Protein AF-A0A508AHV7-F1 (afdb_monomer_lite)

Secondary structure (DSSP, 8-state):
-----EEE-TTT--EEETT-SB-TTT--B-HHHHHHHHHHHHHHHHHHHHHHHHHHHHHHHHHHHHHHHHHHHHHHHHHHHTTTSPSSHHHHHHHHHHHHHHHHS--HHHHHHHHHHHHHHH--HHHHGGG--

Structure (mmCIF, N/CA/C/O backbone):
data_AF-A0A508AHV7-F1
#
_entry.id   AF-A0A508AHV7-F1
#
loop_
_atom_site.group_PDB
_atom_site.id
_atom_site.type_symbol
_atom_site.label_atom_id
_atom_site.label_alt_id
_atom_site.label_comp_id
_atom_site.label_asym_id
_atom_site.label_entity_id
_atom_site.label_seq_id
_atom_site.pdbx_PDB_ins_code
_atom_site.Cartn_x
_atom_site.Cartn_y
_atom_site.Cartn_z
_atom_site.occupancy
_atom_site.B_iso_or_equiv
_atom_site.auth_seq_id
_atom_site.auth_comp_id
_atom_site.auth_asym_id
_atom_site.auth_atom_id
_atom_site.pdbx_PDB_model_num
ATOM 1 N N . MET A 1 1 ? -25.874 19.054 38.433 1.00 39.66 1 MET A N 1
ATOM 2 C CA . MET A 1 1 ? -26.426 17.718 38.750 1.00 39.66 1 MET A CA 1
ATOM 3 C C . MET A 1 1 ? -25.614 16.665 38.001 1.00 39.66 1 MET A C 1
ATOM 5 O O . MET A 1 1 ? -25.730 16.581 36.784 1.00 39.66 1 MET A O 1
ATOM 9 N N . GLN A 1 2 ? -24.722 15.932 38.679 1.00 50.03 2 GLN A N 1
ATOM 10 C CA . GLN A 1 2 ? -23.992 14.817 38.061 1.00 50.03 2 GLN A CA 1
ATOM 11 C C . GLN A 1 2 ? -24.978 13.669 37.832 1.00 50.03 2 GLN A C 1
ATOM 13 O O . GLN A 1 2 ? -25.438 13.040 38.780 1.00 50.03 2 GLN A O 1
ATOM 18 N N . LYS A 1 3 ? -25.343 13.431 36.571 1.00 53.03 3 LYS A N 1
ATOM 19 C CA . LYS A 1 3 ? -26.126 12.262 36.162 1.00 53.03 3 LYS A CA 1
ATOM 20 C C . LYS A 1 3 ? -25.293 11.034 36.535 1.00 53.03 3 LYS A C 1
ATOM 22 O O . LYS A 1 3 ? -24.198 10.863 36.000 1.00 53.03 3 LYS A O 1
ATOM 27 N N . SER A 1 4 ? -25.757 10.243 37.496 1.00 58.41 4 SER A N 1
ATOM 28 C CA . SER A 1 4 ? -25.090 9.026 37.953 1.00 58.41 4 SER A CA 1
ATOM 29 C C . SER A 1 4 ? -24.804 8.127 36.743 1.00 58.41 4 SER A C 1
ATOM 31 O O . SER A 1 4 ? -25.710 7.548 36.153 1.00 58.41 4 SER A O 1
ATOM 33 N N . MET A 1 5 ? -23.533 8.035 36.331 1.00 71.56 5 MET A N 1
ATOM 34 C CA . MET A 1 5 ? -23.084 7.218 35.188 1.00 71.56 5 MET A CA 1
ATOM 35 C C . MET A 1 5 ? -23.010 5.721 35.534 1.00 71.56 5 MET A C 1
ATOM 37 O O . MET A 1 5 ? -22.149 4.994 35.027 1.00 71.56 5 MET A O 1
ATOM 41 N N . LEU A 1 6 ? -23.886 5.265 36.427 1.00 83.69 6 LEU A N 1
ATOM 42 C CA . LEU A 1 6 ? -23.979 3.867 36.798 1.00 83.69 6 LEU A CA 1
ATOM 43 C C . LEU A 1 6 ? -24.925 3.158 35.832 1.00 83.69 6 LEU A C 1
ATOM 45 O O . LEU A 1 6 ? -25.947 3.697 35.409 1.00 83.69 6 LEU A O 1
ATOM 49 N N . MET A 1 7 ? -24.544 1.951 35.452 1.00 88.31 7 MET A N 1
ATOM 50 C CA . MET A 1 7 ? -25.380 1.007 34.731 1.00 88.31 7 MET A CA 1
ATOM 51 C C . MET A 1 7 ? -25.439 -0.293 35.518 1.00 88.31 7 MET A C 1
ATOM 53 O O . MET A 1 7 ? -24.530 -0.588 36.289 1.00 88.31 7 MET A O 1
ATOM 57 N N . ASN A 1 8 ? -26.482 -1.083 35.312 1.00 91.94 8 ASN A N 1
ATOM 58 C CA . ASN A 1 8 ? -26.607 -2.363 35.994 1.00 91.94 8 ASN A CA 1
ATOM 59 C C . ASN A 1 8 ? -25.814 -3.434 35.243 1.00 91.94 8 ASN A C 1
ATOM 61 O O . ASN A 1 8 ? -25.804 -3.469 34.011 1.00 91.94 8 ASN A O 1
ATOM 65 N N . CYS A 1 9 ? -25.143 -4.313 35.984 1.00 91.50 9 CYS A N 1
ATOM 66 C CA . CYS A 1 9 ? -24.508 -5.487 35.406 1.00 91.50 9 CYS A CA 1
ATOM 67 C C . CYS A 1 9 ? -25.567 -6.401 34.772 1.00 91.50 9 CYS A C 1
ATOM 69 O O . CYS A 1 9 ? -26.551 -6.742 35.422 1.00 91.50 9 CYS A O 1
ATOM 71 N N . ALA A 1 10 ? -25.343 -6.855 33.538 1.00 90.69 10 ALA A N 1
ATOM 72 C CA . ALA A 1 10 ? -26.268 -7.758 32.849 1.00 90.69 10 ALA A CA 1
ATOM 73 C C . ALA A 1 10 ? -26.406 -9.134 33.534 1.00 90.69 10 ALA A C 1
ATOM 75 O O . ALA A 1 10 ? -27.436 -9.779 33.386 1.00 90.69 10 ALA A O 1
ATOM 76 N N . ALA A 1 11 ? -25.389 -9.571 34.287 1.00 93.56 11 ALA A N 1
ATOM 77 C CA . ALA A 1 11 ? -25.381 -10.877 34.946 1.00 93.56 11 ALA A CA 1
ATOM 78 C C . ALA A 1 11 ? -25.985 -10.845 36.359 1.00 93.56 11 ALA A C 1
ATOM 80 O O . ALA A 1 11 ? -26.775 -11.712 36.710 1.00 93.56 11 ALA A O 1
ATOM 81 N N . CYS A 1 12 ? -25.608 -9.860 37.183 1.00 94.56 12 CYS A N 1
ATOM 82 C CA . CYS A 1 12 ? -25.997 -9.817 38.600 1.00 94.56 12 CYS A CA 1
ATOM 83 C C . CYS A 1 12 ? -26.846 -8.599 38.984 1.00 94.56 12 CYS A C 1
ATOM 85 O O . CYS A 1 12 ? -27.163 -8.428 40.156 1.00 94.56 12 CYS A O 1
ATOM 87 N N . THR A 1 13 ? -27.198 -7.729 38.032 1.00 94.25 13 THR A N 1
ATOM 88 C CA . THR A 1 13 ? -28.003 -6.499 38.208 1.00 94.25 13 THR A CA 1
ATOM 89 C C . THR A 1 13 ? -27.433 -5.431 39.147 1.00 94.25 13 THR A C 1
ATOM 91 O O . THR A 1 13 ? -27.976 -4.331 39.205 1.00 94.25 13 THR A O 1
ATOM 94 N N . ASN A 1 14 ? -26.300 -5.690 39.807 1.00 93.50 14 ASN A N 1
ATOM 95 C CA . ASN A 1 14 ? -25.644 -4.712 40.666 1.00 93.50 14 ASN A CA 1
ATOM 96 C C . ASN A 1 14 ? -25.199 -3.468 39.879 1.00 93.50 14 ASN A C 1
ATOM 98 O O . ASN A 1 14 ? -24.720 -3.595 38.742 1.00 93.50 14 ASN A O 1
ATOM 102 N N . PRO A 1 15 ? -25.314 -2.271 40.478 1.00 91.38 15 PRO A N 1
ATOM 103 C CA . PRO A 1 15 ? -24.899 -1.035 39.841 1.00 91.38 15 PRO A CA 1
ATOM 104 C C . PRO A 1 15 ? -23.373 -0.992 39.706 1.00 91.38 15 PRO A C 1
ATOM 106 O O . PRO A 1 15 ? -22.630 -1.291 40.639 1.00 91.38 15 PRO A O 1
ATOM 109 N N . MET A 1 16 ? -22.892 -0.599 38.531 1.00 90.81 16 MET A N 1
ATOM 110 C CA . MET A 1 16 ? -21.472 -0.479 38.220 1.00 90.81 16 MET A CA 1
ATOM 111 C C . MET A 1 16 ? -21.194 0.710 37.297 1.00 90.81 16 MET A C 1
ATOM 113 O O . MET A 1 16 ? -22.068 1.190 36.578 1.00 90.81 16 MET A O 1
ATOM 117 N N . SER A 1 17 ? -19.954 1.198 37.302 1.00 89.06 17 SER A N 1
ATOM 118 C CA . SER A 1 17 ? -19.525 2.268 36.395 1.00 89.06 17 SER A CA 1
ATOM 119 C C . SER A 1 17 ? -19.543 1.797 34.939 1.00 89.06 17 SER A C 1
ATOM 121 O O . SER A 1 17 ? -19.033 0.720 34.632 1.00 89.06 17 SER A O 1
ATOM 123 N N . ARG A 1 18 ? -20.023 2.640 34.011 1.00 85.75 18 ARG A N 1
ATOM 124 C CA . ARG A 1 18 ? -19.932 2.379 32.557 1.00 85.75 18 ARG A CA 1
ATOM 125 C C . ARG A 1 18 ? -18.502 2.141 32.060 1.00 85.75 18 ARG A C 1
ATOM 127 O O . ARG A 1 18 ? -18.329 1.495 31.032 1.00 85.75 18 ARG A O 1
ATOM 134 N N . ARG A 1 19 ? -17.499 2.666 32.773 1.00 85.38 19 ARG A N 1
ATOM 135 C CA . ARG A 1 19 ? -16.072 2.548 32.428 1.00 85.38 19 ARG A CA 1
ATOM 136 C C . ARG A 1 19 ? -15.388 1.324 33.040 1.00 85.38 19 ARG A C 1
ATOM 138 O O . ARG A 1 19 ? -14.229 1.080 32.728 1.00 85.38 19 ARG A O 1
ATOM 145 N N . ALA A 1 20 ? -16.059 0.580 33.920 1.00 87.50 20 ALA A N 1
ATOM 146 C CA . ALA A 1 20 ? -15.470 -0.616 34.511 1.00 87.50 20 ALA A CA 1
ATOM 147 C C . ALA A 1 20 ? -15.325 -1.708 33.440 1.00 87.50 20 ALA A C 1
ATOM 149 O O . ALA A 1 20 ? -16.270 -1.965 32.696 1.00 87.50 20 ALA A O 1
ATOM 150 N N . THR A 1 21 ? -14.158 -2.345 33.355 1.00 88.69 21 THR A N 1
ATOM 151 C CA . THR A 1 21 ? -13.887 -3.459 32.426 1.00 88.69 21 THR A CA 1
ATOM 152 C C . THR A 1 21 ? -14.646 -4.730 32.807 1.00 88.69 21 THR A C 1
ATOM 154 O O . THR A 1 21 ? -15.041 -5.499 31.932 1.00 88.69 21 THR A O 1
ATOM 157 N N . SER A 1 22 ? -14.925 -4.919 34.096 1.00 92.69 22 SER A N 1
ATOM 158 C CA . SER A 1 22 ? -15.745 -6.004 34.632 1.00 92.69 22 SER A CA 1
ATOM 159 C C . SER A 1 22 ? -16.616 -5.519 35.793 1.00 92.69 22 SER A C 1
ATOM 161 O O . SER A 1 22 ? -16.363 -4.475 36.400 1.00 92.69 22 SER A O 1
ATOM 163 N N . CYS A 1 23 ? -17.679 -6.265 36.094 1.00 92.88 23 CYS A N 1
ATOM 164 C CA . CYS A 1 23 ? -18.500 -6.006 37.267 1.00 92.88 23 CYS A CA 1
ATOM 165 C C . CYS A 1 23 ? -17.702 -6.312 38.546 1.00 92.88 23 CYS A C 1
ATOM 167 O O . CYS A 1 23 ? -17.239 -7.442 38.694 1.00 92.88 23 CYS A O 1
ATOM 169 N N . PRO A 1 24 ? -17.591 -5.379 39.508 1.00 91.50 24 PRO A N 1
ATOM 170 C CA . PRO A 1 24 ? -16.834 -5.616 40.739 1.00 91.50 24 PRO A CA 1
ATOM 171 C C . PRO A 1 24 ? -17.485 -6.658 41.659 1.00 91.50 24 PRO A C 1
ATOM 173 O O . PRO A 1 24 ? -16.805 -7.235 42.498 1.00 91.50 24 PRO A O 1
ATOM 176 N N . ALA A 1 25 ? -18.791 -6.907 41.508 1.00 93.19 25 ALA A N 1
ATOM 177 C CA . ALA A 1 25 ? -19.525 -7.845 42.353 1.00 93.19 25 ALA A CA 1
ATOM 178 C C . ALA A 1 25 ? -19.419 -9.302 41.873 1.00 93.19 25 ALA A C 1
ATOM 180 O O . ALA A 1 25 ? -19.322 -10.207 42.692 1.00 93.19 25 ALA A O 1
ATOM 181 N N . CYS A 1 26 ? -19.465 -9.542 40.557 1.00 93.94 26 CYS A N 1
ATOM 182 C CA . CYS A 1 26 ? -19.495 -10.902 39.998 1.00 93.94 26 CYS A CA 1
ATOM 183 C C . CYS A 1 26 ? -18.372 -11.209 38.997 1.00 93.94 26 CYS A C 1
ATOM 185 O O . CYS A 1 26 ? -18.313 -12.318 38.480 1.00 93.94 26 CYS A O 1
ATOM 187 N N . GLY A 1 27 ? -17.514 -10.241 38.665 1.00 93.06 27 GLY A N 1
ATOM 188 C CA . GLY A 1 27 ? -16.411 -10.410 37.714 1.00 93.06 27 GLY A CA 1
ATOM 189 C C . GLY A 1 27 ? -16.818 -10.475 36.238 1.00 93.06 27 GLY A C 1
ATOM 190 O O . GLY A 1 27 ? -15.943 -10.515 35.376 1.00 93.06 27 GLY A O 1
ATOM 191 N N . HIS A 1 28 ? -18.116 -10.446 35.912 1.00 93.12 28 HIS A N 1
ATOM 192 C CA . HIS A 1 28 ? -18.572 -10.561 34.525 1.00 93.12 28 HIS A CA 1
ATOM 193 C C . HIS A 1 28 ? -18.066 -9.380 33.672 1.00 93.12 28 HIS A C 1
ATOM 195 O O . HIS A 1 28 ? -18.199 -8.227 34.101 1.00 93.12 28 HIS A O 1
ATOM 201 N N . PRO A 1 29 ? -17.509 -9.622 32.470 1.00 90.38 29 PRO A N 1
ATOM 202 C CA . PRO A 1 29 ? -16.969 -8.565 31.622 1.00 90.38 29 PRO A CA 1
ATOM 203 C C . PRO A 1 29 ? -18.049 -7.590 31.147 1.00 90.38 29 PRO A C 1
ATOM 205 O O . PRO A 1 29 ? -19.211 -7.958 30.942 1.00 90.38 29 PRO A O 1
ATOM 208 N N . ASN A 1 30 ? -17.642 -6.336 30.948 1.00 89.50 30 ASN A N 1
ATOM 209 C CA . ASN A 1 30 ? 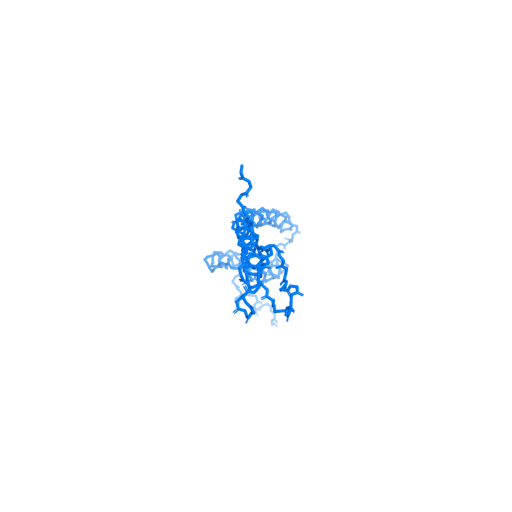-18.471 -5.274 30.395 1.00 89.50 30 ASN A CA 1
ATOM 210 C C . ASN A 1 30 ? -18.294 -5.195 28.871 1.00 89.50 30 ASN A C 1
ATOM 212 O O . ASN A 1 30 ? -17.310 -4.648 28.368 1.00 89.50 30 ASN A O 1
ATOM 216 N N . SER A 1 31 ? -19.285 -5.695 28.132 1.00 84.69 31 SER A N 1
ATOM 217 C CA . SER A 1 31 ? -19.284 -5.692 26.665 1.00 84.69 31 SER A CA 1
ATOM 218 C C . SER A 1 31 ? -19.183 -4.287 26.064 1.00 84.69 31 SER A C 1
ATOM 220 O O . SER A 1 31 ? -18.575 -4.117 25.013 1.00 84.69 31 SER A O 1
ATOM 222 N N . THR A 1 32 ? -19.708 -3.259 26.735 1.00 83.44 32 THR A N 1
ATOM 223 C CA . THR A 1 32 ? -19.712 -1.872 26.237 1.00 83.44 32 THR A CA 1
ATOM 224 C C . THR A 1 32 ? -18.300 -1.330 26.022 1.00 83.44 32 THR A C 1
ATOM 226 O O . THR A 1 32 ? -18.024 -0.705 25.001 1.00 83.44 32 THR A O 1
ATOM 229 N N . VAL A 1 33 ? -17.394 -1.592 26.969 1.00 83.31 33 VAL A N 1
ATOM 230 C CA . VAL A 1 33 ? -15.995 -1.138 26.892 1.00 83.31 33 VAL A CA 1
ATOM 231 C C . VAL A 1 33 ? -15.257 -1.891 25.788 1.00 83.31 33 VAL A C 1
ATOM 233 O O . VAL A 1 33 ? -14.497 -1.294 25.029 1.00 83.31 33 VAL A O 1
ATOM 236 N N . MET A 1 34 ? -15.539 -3.186 25.645 1.00 83.31 34 MET A N 1
ATOM 237 C CA . MET A 1 34 ? -14.975 -4.014 24.581 1.00 83.31 34 MET A CA 1
ATOM 238 C C . MET A 1 34 ? -15.395 -3.519 23.187 1.00 83.31 34 MET A C 1
ATOM 240 O O . MET A 1 34 ? -14.548 -3.362 22.311 1.00 83.31 34 MET A O 1
ATOM 244 N N . TRP A 1 35 ? -16.678 -3.196 22.989 1.00 84.50 35 TRP A N 1
ATOM 245 C CA . TRP A 1 35 ? -17.182 -2.644 21.726 1.00 84.50 35 TRP A CA 1
ATOM 246 C C . TRP A 1 35 ? -16.589 -1.272 21.398 1.00 84.50 35 TRP A C 1
ATOM 248 O O . TRP A 1 35 ? -16.266 -1.007 20.242 1.00 84.50 35 TRP A O 1
ATOM 258 N N . GLN A 1 36 ? -16.395 -0.413 22.402 1.00 84.75 36 GLN A N 1
ATOM 259 C CA . GLN A 1 36 ? -15.726 0.875 22.208 1.00 84.75 36 GLN A CA 1
ATOM 260 C C . GLN A 1 36 ? -14.268 0.700 21.767 1.00 84.75 36 GLN A C 1
ATOM 262 O O . GLN A 1 36 ? -13.835 1.371 20.833 1.00 84.75 36 GLN A O 1
ATOM 267 N N . ALA A 1 37 ? -13.531 -0.225 22.389 1.00 83.94 37 ALA A N 1
ATOM 268 C CA . ALA A 1 37 ? -12.152 -0.521 22.004 1.00 83.94 37 ALA A CA 1
ATOM 269 C C . ALA A 1 37 ? -12.061 -1.048 20.561 1.00 83.94 37 ALA A C 1
ATOM 271 O O . ALA A 1 37 ? -11.242 -0.568 19.777 1.00 83.94 37 ALA A O 1
ATOM 272 N N . LEU A 1 38 ? -12.947 -1.975 20.182 1.00 88.12 38 LEU A N 1
ATOM 273 C CA . LEU A 1 38 ? -13.021 -2.498 18.814 1.00 88.12 38 LEU A CA 1
ATOM 274 C C . LEU A 1 38 ? -13.376 -1.410 17.793 1.00 88.12 38 LEU A C 1
ATOM 276 O O . LEU A 1 38 ? -12.770 -1.356 16.726 1.00 88.12 38 LEU A O 1
ATOM 280 N N . GLY A 1 39 ? -14.310 -0.515 18.126 1.00 90.69 39 GLY A N 1
ATOM 281 C CA . GLY A 1 39 ? -14.692 0.595 17.251 1.00 90.69 39 GLY A CA 1
ATOM 282 C C . GLY A 1 39 ? -13.532 1.550 16.956 1.00 90.69 39 GLY A C 1
ATOM 283 O O . GLY A 1 39 ? -13.338 1.946 15.808 1.00 90.69 39 GLY A O 1
ATOM 284 N N . VAL A 1 40 ? -12.719 1.876 17.967 1.00 92.25 40 VAL A N 1
ATOM 285 C CA . VAL A 1 40 ? -11.527 2.724 17.791 1.00 92.25 40 VAL A CA 1
ATOM 286 C C . VAL A 1 40 ? -10.480 2.036 16.914 1.00 92.25 40 VAL A C 1
ATOM 288 O O . VAL A 1 40 ? -9.925 2.673 16.020 1.00 92.25 40 VAL A O 1
ATOM 291 N N . LEU A 1 41 ? -10.242 0.736 17.117 1.00 93.81 41 LEU A N 1
ATOM 292 C CA . LEU A 1 41 ? -9.310 -0.032 16.286 1.00 93.81 41 LEU A CA 1
ATOM 293 C C . LEU A 1 41 ? -9.769 -0.106 14.825 1.00 93.81 41 LEU A C 1
ATOM 295 O O . LEU A 1 41 ? -8.957 0.094 13.924 1.00 93.81 41 LEU A O 1
ATOM 299 N N . ALA A 1 42 ? -11.062 -0.332 14.581 1.00 94.62 42 ALA A N 1
ATOM 300 C CA . ALA A 1 42 ? -11.620 -0.385 13.231 1.00 94.62 42 ALA A CA 1
ATOM 301 C C . ALA A 1 42 ? -11.497 0.962 12.498 1.00 94.62 42 ALA A C 1
ATOM 303 O O . ALA A 1 42 ? -11.076 1.001 11.342 1.00 94.6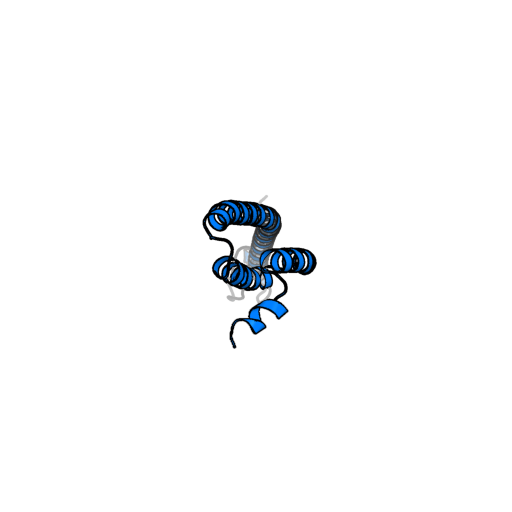2 42 ALA A O 1
ATOM 304 N N . LEU A 1 43 ? -11.804 2.072 13.180 1.00 94.81 43 LEU A N 1
ATOM 305 C CA . LEU A 1 43 ? -11.622 3.419 12.628 1.00 94.81 43 LEU A CA 1
ATOM 306 C C . LEU A 1 43 ? -10.150 3.717 12.324 1.00 94.81 43 LEU A C 1
ATOM 308 O O . LEU A 1 43 ? -9.838 4.225 11.249 1.00 94.81 43 LEU A O 1
ATOM 312 N N . GLY A 1 44 ? -9.243 3.364 13.238 1.00 95.06 44 GLY A N 1
ATOM 313 C CA . GLY A 1 44 ? -7.804 3.518 13.024 1.00 95.06 44 GLY A CA 1
ATOM 314 C C . GLY A 1 44 ? -7.306 2.722 11.815 1.00 95.06 44 GLY A C 1
ATOM 315 O O . GLY A 1 44 ? -6.588 3.262 10.975 1.00 95.06 44 GLY A O 1
ATOM 316 N N . ALA A 1 45 ? -7.739 1.466 11.679 1.00 95.81 45 ALA A N 1
ATOM 317 C CA . ALA A 1 45 ? -7.381 0.612 10.549 1.00 95.81 45 ALA A CA 1
ATOM 318 C C . ALA A 1 45 ? -7.894 1.166 9.211 1.00 95.81 45 ALA A C 1
ATOM 320 O O . ALA A 1 45 ? -7.149 1.175 8.234 1.00 95.81 45 ALA A O 1
ATOM 321 N N . LEU A 1 46 ? -9.127 1.684 9.166 1.00 96.25 46 LEU A N 1
ATOM 322 C CA . LEU A 1 46 ? -9.692 2.309 7.965 1.00 96.25 46 LEU A CA 1
ATOM 323 C C . LEU A 1 46 ? -8.911 3.551 7.529 1.00 96.25 46 LEU A C 1
ATOM 325 O O . LEU A 1 46 ? -8.647 3.719 6.339 1.00 96.25 46 LEU A O 1
ATOM 329 N N . LEU A 1 47 ? -8.507 4.402 8.475 1.00 95.88 47 LEU A N 1
ATOM 330 C CA . LEU A 1 47 ? -7.704 5.589 8.171 1.00 95.88 47 LEU A CA 1
ATOM 331 C C . LEU A 1 47 ? -6.329 5.212 7.615 1.00 95.88 47 LEU A C 1
ATOM 333 O O . LEU A 1 47 ? -5.900 5.775 6.609 1.00 95.88 47 LEU A O 1
ATOM 337 N N . LEU A 1 48 ? -5.660 4.232 8.229 1.00 95.50 48 LEU A N 1
ATOM 338 C CA . LEU A 1 48 ? -4.375 3.734 7.737 1.00 95.50 48 LEU A CA 1
ATOM 339 C C . LEU A 1 48 ? -4.513 3.105 6.352 1.00 95.50 48 LEU A C 1
ATOM 341 O O . LEU A 1 48 ? -3.725 3.418 5.463 1.00 95.50 48 LEU A O 1
ATOM 345 N N . PHE A 1 49 ? -5.535 2.276 6.143 1.00 95.56 49 PHE A N 1
ATOM 346 C CA . PHE A 1 49 ? -5.804 1.667 4.846 1.00 95.56 49 PHE A CA 1
ATOM 347 C C . PHE A 1 49 ? -6.057 2.728 3.770 1.00 95.56 49 PHE A C 1
ATOM 349 O O . PHE A 1 49 ? -5.456 2.668 2.701 1.00 95.56 49 PHE A O 1
ATOM 356 N N . SER A 1 50 ? -6.866 3.750 4.068 1.00 93.56 50 SER A N 1
ATOM 357 C CA . SER A 1 50 ? -7.113 4.865 3.149 1.00 93.56 50 SER A CA 1
ATOM 358 C C . SER A 1 50 ? -5.834 5.633 2.810 1.00 93.56 50 SER A C 1
ATOM 360 O O . SER A 1 50 ? -5.652 6.039 1.664 1.00 93.56 50 SER A O 1
ATOM 362 N N . LEU A 1 51 ? -4.946 5.835 3.787 1.00 94.81 51 LEU A N 1
ATOM 363 C CA . LEU A 1 51 ? -3.689 6.556 3.593 1.00 94.81 51 LEU A CA 1
ATOM 364 C C . LEU A 1 51 ? -2.693 5.747 2.753 1.00 94.81 51 LEU A C 1
ATOM 366 O O . LEU A 1 51 ? -2.051 6.299 1.859 1.00 94.81 51 LEU A O 1
ATOM 370 N N . VAL A 1 52 ? -2.607 4.436 2.992 1.00 94.25 52 VAL A N 1
ATOM 371 C CA . VAL A 1 52 ? -1.822 3.509 2.163 1.00 94.25 52 VAL A CA 1
ATOM 372 C C . VAL A 1 52 ? -2.371 3.474 0.739 1.00 94.25 52 VAL A C 1
ATOM 374 O O . VAL A 1 52 ? -1.595 3.580 -0.206 1.00 94.25 52 VAL A O 1
ATOM 377 N N . TRP A 1 53 ? -3.693 3.404 0.575 1.00 92.62 53 TRP A N 1
ATOM 378 C CA . TRP A 1 53 ? -4.336 3.383 -0.739 1.00 92.62 53 TRP A CA 1
ATOM 379 C C . TRP A 1 53 ? -4.068 4.663 -1.537 1.00 92.62 53 TRP A C 1
ATOM 381 O O . TRP A 1 53 ? -3.689 4.601 -2.704 1.00 92.62 53 TRP A O 1
ATOM 391 N N . TRP A 1 54 ? -4.188 5.831 -0.899 1.00 86.75 54 TRP A N 1
ATOM 392 C CA . TRP A 1 54 ? -3.824 7.112 -1.513 1.00 86.75 54 TRP A CA 1
ATOM 393 C C . TRP A 1 54 ? -2.357 7.157 -1.940 1.00 86.75 54 TRP A C 1
ATOM 395 O O . TRP A 1 54 ? -2.036 7.658 -3.016 1.00 86.75 54 TRP A O 1
ATOM 405 N N . ARG A 1 55 ? -1.455 6.622 -1.111 1.00 92.50 55 ARG A N 1
ATOM 406 C CA . ARG A 1 55 ? -0.022 6.597 -1.415 1.00 92.50 55 ARG A CA 1
ATOM 407 C C . ARG A 1 55 ? 0.308 5.638 -2.557 1.00 92.50 55 ARG A C 1
ATOM 409 O O . ARG A 1 55 ? 1.136 5.988 -3.387 1.00 92.50 55 ARG A O 1
ATOM 416 N N . ALA A 1 56 ? -0.355 4.485 -2.620 1.00 86.00 56 ALA A N 1
ATOM 417 C CA . ALA A 1 56 ? -0.221 3.538 -3.722 1.00 86.00 56 ALA A CA 1
ATOM 418 C C . ALA A 1 56 ? -0.685 4.160 -5.049 1.00 86.00 56 ALA A C 1
ATOM 420 O O . ALA A 1 56 ? 0.064 4.142 -6.017 1.00 86.00 56 ALA A O 1
ATOM 421 N N . ALA A 1 57 ? -1.851 4.817 -5.060 1.00 80.94 57 ALA A N 1
ATOM 422 C CA . ALA A 1 57 ? -2.360 5.504 -6.249 1.00 80.94 57 ALA A CA 1
ATOM 423 C C . ALA A 1 57 ? -1.442 6.647 -6.726 1.00 80.94 57 ALA A C 1
ATOM 425 O O . ALA A 1 57 ? -1.308 6.884 -7.924 1.00 80.94 57 ALA A O 1
ATOM 426 N N . ALA A 1 58 ? -0.785 7.355 -5.802 1.00 80.94 58 ALA A N 1
ATOM 427 C CA . ALA A 1 58 ? 0.211 8.364 -6.156 1.00 80.94 58 ALA A CA 1
ATOM 428 C C . ALA A 1 58 ? 1.496 7.746 -6.738 1.00 80.94 58 ALA A C 1
ATOM 430 O O . ALA A 1 58 ? 2.147 8.363 -7.580 1.00 80.94 58 ALA A O 1
ATOM 431 N N . TRP A 1 59 ? 1.858 6.534 -6.306 1.00 75.56 59 TRP A N 1
ATOM 432 C CA . TRP A 1 59 ? 3.099 5.886 -6.718 1.00 75.56 59 TRP A CA 1
ATOM 433 C C . TRP A 1 59 ? 3.082 5.461 -8.186 1.00 75.56 59 TRP A C 1
ATOM 435 O O . TRP A 1 59 ? 4.096 5.628 -8.860 1.00 75.56 59 TRP A O 1
ATOM 445 N N . ASP A 1 60 ? 1.934 5.020 -8.705 1.00 75.75 60 ASP A N 1
ATOM 446 C CA . ASP A 1 60 ? 1.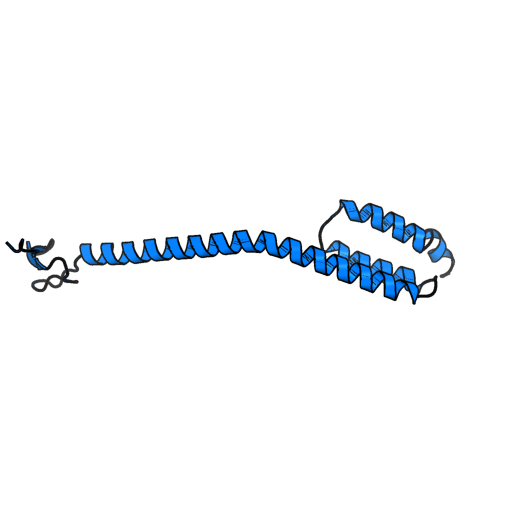779 4.658 -10.122 1.00 75.75 60 ASP A CA 1
ATOM 447 C C . ASP A 1 60 ? 2.113 5.835 -11.058 1.00 75.75 60 ASP A C 1
ATOM 449 O O . ASP A 1 60 ? 2.818 5.677 -12.057 1.00 75.75 60 ASP A O 1
ATOM 453 N N . ALA A 1 61 ? 1.695 7.054 -10.699 1.00 71.00 61 ALA A N 1
ATOM 454 C CA . ALA A 1 61 ? 1.935 8.251 -11.508 1.00 71.00 61 ALA A CA 1
ATOM 455 C C . ALA A 1 61 ? 3.399 8.739 -11.488 1.00 71.00 61 ALA A C 1
ATOM 457 O O . ALA A 1 61 ? 3.838 9.435 -12.413 1.00 71.00 61 ALA A O 1
ATOM 458 N N . ASP A 1 62 ? 4.144 8.434 -10.425 1.00 73.19 62 ASP A N 1
ATOM 459 C CA . ASP A 1 62 ? 5.577 8.732 -10.323 1.00 73.19 62 ASP A CA 1
ATOM 460 C C . ASP A 1 62 ? 6.428 7.617 -10.953 1.00 73.19 62 ASP A C 1
ATOM 462 O O . ASP A 1 62 ? 7.459 7.908 -11.566 1.00 73.19 62 ASP A O 1
ATOM 466 N N . TYR A 1 63 ? 5.974 6.361 -10.881 1.00 74.88 63 TYR A N 1
ATOM 467 C CA . TYR A 1 63 ? 6.647 5.207 -11.477 1.00 74.88 63 TYR A CA 1
ATOM 468 C C . TYR A 1 63 ? 6.741 5.328 -13.002 1.00 74.88 63 TYR A C 1
ATOM 470 O O . TYR A 1 63 ? 7.830 5.193 -13.564 1.00 74.88 63 TYR A O 1
ATOM 478 N N . GLU A 1 64 ? 5.646 5.695 -13.680 1.00 73.50 64 GLU A N 1
ATOM 479 C CA . GLU A 1 64 ? 5.680 5.921 -15.131 1.00 73.50 64 GLU A CA 1
ATOM 480 C C . GLU A 1 64 ? 6.669 7.023 -15.540 1.00 73.50 64 GLU A C 1
ATOM 482 O O . GLU A 1 64 ? 7.375 6.898 -16.544 1.00 73.50 64 GLU A O 1
ATOM 487 N N . ARG A 1 65 ? 6.737 8.118 -14.772 1.00 74.81 65 ARG A N 1
ATOM 488 C CA . ARG A 1 65 ? 7.664 9.225 -15.056 1.00 74.81 65 ARG A CA 1
ATOM 489 C C . ARG A 1 65 ? 9.121 8.810 -14.862 1.00 74.81 65 ARG A C 1
ATOM 491 O O . ARG A 1 65 ? 9.961 9.205 -15.668 1.00 74.81 65 ARG A O 1
ATOM 498 N N . GLY A 1 66 ? 9.411 8.000 -13.845 1.00 74.38 66 GLY A N 1
ATOM 499 C CA . GLY A 1 66 ? 10.746 7.442 -13.620 1.00 74.38 66 GLY A CA 1
ATOM 500 C C . GLY A 1 66 ? 11.182 6.489 -14.733 1.00 74.38 66 GLY A C 1
ATOM 501 O O . GLY A 1 66 ? 12.304 6.580 -15.221 1.00 74.38 66 GLY A O 1
ATOM 502 N N . MET A 1 67 ? 10.284 5.622 -15.202 1.00 75.00 67 MET A N 1
ATOM 503 C CA . MET A 1 67 ? 10.610 4.679 -16.276 1.00 75.00 67 MET A CA 1
ATOM 504 C C . MET A 1 67 ? 10.891 5.382 -17.609 1.00 75.00 67 MET A C 1
ATOM 506 O O . MET A 1 67 ? 11.810 4.982 -18.325 1.00 75.00 67 MET A O 1
ATOM 510 N N . ARG A 1 68 ? 10.177 6.473 -17.927 1.00 75.25 68 ARG A N 1
ATOM 511 C CA . ARG A 1 68 ? 10.462 7.270 -19.136 1.00 75.25 68 ARG A CA 1
ATOM 512 C C . ARG A 1 68 ? 11.850 7.914 -19.101 1.00 75.25 68 ARG A C 1
ATOM 514 O O . ARG A 1 68 ? 12.553 7.866 -20.105 1.00 75.25 68 ARG A O 1
ATOM 521 N N . SER A 1 69 ? 12.275 8.474 -17.967 1.00 80.00 69 SER A N 1
ATOM 522 C CA . SER A 1 69 ? 13.596 9.116 -17.878 1.00 80.00 69 SER A CA 1
ATOM 523 C C . SER A 1 69 ? 14.749 8.110 -17.943 1.00 80.00 69 SER A C 1
ATOM 525 O O . SER A 1 69 ? 15.780 8.395 -18.554 1.00 80.00 69 SER A O 1
ATOM 527 N N . VAL A 1 70 ? 14.569 6.912 -17.375 1.00 81.06 70 VAL A N 1
ATOM 528 C CA . VAL A 1 70 ? 15.536 5.811 -17.498 1.00 81.06 70 VAL A CA 1
ATOM 529 C C . VAL A 1 70 ? 15.618 5.326 -18.945 1.00 81.06 70 VAL A C 1
ATOM 531 O O . VAL A 1 70 ? 16.724 5.182 -19.464 1.00 81.06 70 VAL A O 1
ATOM 534 N N . ALA A 1 71 ? 14.479 5.144 -19.622 1.00 78.31 71 ALA A N 1
ATOM 535 C CA . ALA A 1 71 ? 14.453 4.769 -21.036 1.00 78.31 71 ALA A CA 1
ATOM 536 C C . ALA A 1 71 ? 15.201 5.793 -21.912 1.00 78.31 71 ALA A C 1
ATOM 538 O O . ALA A 1 71 ? 16.056 5.407 -22.707 1.00 78.31 71 ALA A O 1
ATOM 539 N N . GLU A 1 72 ? 14.971 7.094 -21.705 1.00 80.88 72 GLU A N 1
ATOM 540 C CA . GLU A 1 72 ? 15.687 8.160 -22.424 1.00 80.88 72 GLU A CA 1
ATOM 541 C C . GLU A 1 72 ? 17.197 8.187 -22.135 1.00 80.88 72 GLU A C 1
ATOM 543 O O . GLU A 1 72 ? 17.992 8.527 -23.017 1.00 80.88 72 GLU A O 1
ATOM 548 N N . SER A 1 73 ? 17.616 7.863 -20.907 1.00 82.69 73 SER A N 1
ATOM 549 C CA . SER A 1 73 ? 19.041 7.768 -20.565 1.00 82.69 73 SER A CA 1
ATOM 550 C C . SER A 1 73 ? 19.695 6.592 -21.282 1.00 82.69 73 SER A C 1
ATOM 552 O O . SER A 1 73 ? 20.750 6.759 -21.889 1.00 82.69 73 SER A O 1
ATOM 554 N N . ILE A 1 74 ? 19.040 5.427 -21.275 1.00 78.12 74 ILE A N 1
ATOM 555 C CA . ILE A 1 74 ? 19.532 4.221 -21.949 1.00 78.12 74 ILE A CA 1
ATOM 556 C C . ILE A 1 74 ? 19.639 4.462 -23.457 1.00 78.12 74 ILE A C 1
ATOM 558 O O . ILE A 1 74 ? 20.649 4.102 -24.058 1.00 78.12 74 ILE A O 1
ATOM 562 N N . GLU A 1 75 ? 18.647 5.107 -24.078 1.00 78.25 75 GLU A N 1
ATOM 563 C CA . GLU A 1 75 ? 18.701 5.445 -25.505 1.00 78.25 75 GLU A CA 1
ATOM 564 C C . GLU A 1 75 ? 19.864 6.392 -25.834 1.00 78.25 75 GLU A C 1
ATOM 566 O O . GLU A 1 75 ? 20.571 6.177 -26.825 1.00 78.25 75 GLU A O 1
ATOM 571 N N . ARG A 1 76 ? 20.107 7.416 -25.003 1.00 79.56 76 ARG A N 1
ATOM 572 C CA . ARG A 1 76 ? 21.236 8.339 -25.197 1.00 79.56 76 ARG A CA 1
ATOM 573 C C . ARG A 1 76 ? 22.582 7.644 -25.061 1.00 79.56 76 ARG A C 1
ATOM 575 O O . ARG A 1 76 ? 23.429 7.803 -25.942 1.00 79.56 76 ARG A O 1
ATOM 582 N N . ASP A 1 77 ? 22.764 6.864 -24.004 1.00 79.06 77 ASP A N 1
ATOM 583 C CA . ASP A 1 77 ? 24.012 6.142 -23.760 1.00 79.06 77 ASP A CA 1
ATOM 584 C C . ASP A 1 77 ? 24.263 5.114 -24.871 1.00 79.06 77 ASP A C 1
ATOM 586 O O . ASP A 1 77 ? 25.369 5.020 -25.413 1.00 79.06 77 ASP A O 1
ATOM 590 N N . TYR A 1 78 ? 23.209 4.434 -25.324 1.00 70.12 78 TYR A N 1
ATOM 591 C CA . TYR A 1 78 ? 23.284 3.509 -26.446 1.00 70.12 78 TYR A CA 1
ATOM 592 C C . TYR A 1 78 ? 23.638 4.197 -27.773 1.00 70.12 78 TYR A C 1
ATOM 594 O O . TYR A 1 78 ? 24.458 3.691 -28.543 1.00 70.12 78 TYR A O 1
ATOM 602 N N . ALA A 1 79 ? 23.074 5.371 -28.062 1.00 75.12 79 ALA A N 1
ATOM 603 C CA . ALA A 1 79 ? 23.384 6.128 -29.277 1.00 75.12 79 ALA A CA 1
ATOM 604 C C . ALA A 1 79 ? 24.832 6.659 -29.308 1.00 75.12 79 ALA A C 1
ATOM 606 O O . ALA A 1 79 ? 25.371 6.947 -30.383 1.00 75.12 79 ALA A O 1
ATOM 607 N N . ILE A 1 80 ? 25.469 6.813 -28.145 1.00 78.62 80 ILE A N 1
ATOM 608 C CA . ILE A 1 80 ? 26.885 7.181 -28.031 1.00 78.62 8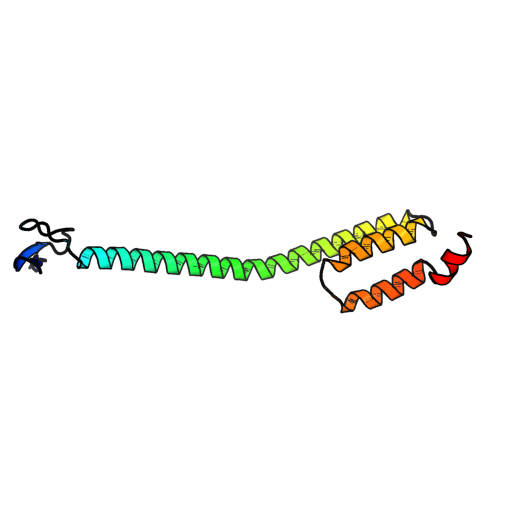0 ILE A CA 1
ATOM 609 C C . ILE A 1 80 ? 27.762 5.943 -28.232 1.00 78.62 80 ILE A C 1
ATOM 611 O O . ILE A 1 80 ? 28.703 5.981 -29.027 1.00 78.62 80 ILE A O 1
ATOM 615 N N . GLU A 1 81 ? 27.439 4.837 -27.563 1.00 75.00 81 GLU A N 1
ATOM 616 C CA . GLU A 1 81 ? 28.262 3.627 -27.608 1.00 75.00 81 GLU A CA 1
ATOM 617 C C . GLU A 1 81 ? 28.175 2.914 -28.962 1.00 75.00 81 GLU A C 1
ATOM 619 O O . GLU A 1 81 ? 29.186 2.483 -29.515 1.00 75.00 81 GLU A O 1
ATOM 624 N N . SER A 1 82 ? 26.995 2.889 -29.583 1.00 67.25 82 SER A N 1
ATOM 625 C CA . SER A 1 82 ? 26.798 2.273 -30.903 1.00 67.25 82 SER A CA 1
ATOM 626 C C . SER A 1 82 ? 27.597 2.952 -32.026 1.00 67.25 82 SER A C 1
ATOM 628 O O . SER A 1 82 ? 27.914 2.298 -33.022 1.00 67.25 82 SER A O 1
ATOM 630 N N . ARG A 1 83 ? 28.006 4.222 -31.863 1.00 69.69 83 ARG A N 1
ATOM 631 C CA . ARG A 1 83 ? 28.928 4.896 -32.800 1.00 69.69 83 ARG A CA 1
ATOM 632 C C . ARG A 1 83 ? 30.360 4.385 -32.711 1.00 69.69 83 ARG A C 1
ATOM 634 O O . ARG A 1 83 ? 31.090 4.505 -33.690 1.00 69.69 83 ARG A O 1
ATOM 641 N N . LYS A 1 84 ? 30.772 3.836 -31.566 1.00 73.69 84 LYS A N 1
ATOM 642 C CA . LYS A 1 84 ? 32.129 3.302 -31.370 1.00 73.69 84 LYS A CA 1
ATOM 643 C C . LYS A 1 84 ? 32.292 1.901 -31.957 1.00 73.69 84 LYS A C 1
ATOM 645 O O . LYS A 1 84 ? 33.417 1.454 -32.156 1.00 73.69 84 LYS A O 1
ATOM 650 N N . ILE A 1 85 ? 31.186 1.215 -32.254 1.00 65.69 85 ILE A N 1
ATOM 651 C CA . ILE A 1 85 ? 31.206 -0.153 -32.770 1.00 65.69 85 ILE A CA 1
ATOM 652 C C . ILE A 1 85 ? 31.348 -0.117 -34.300 1.00 65.69 85 ILE A C 1
ATOM 654 O O . ILE A 1 85 ? 30.442 0.386 -34.988 1.00 65.69 85 ILE A O 1
ATOM 658 N N . PRO A 1 86 ? 32.450 -0.657 -34.860 1.00 63.69 86 PRO A N 1
ATOM 659 C CA . PRO A 1 86 ? 32.633 -0.729 -36.303 1.00 63.69 86 PRO A CA 1
ATOM 660 C C . PRO A 1 86 ? 31.483 -1.519 -36.939 1.00 63.69 86 PRO A C 1
ATOM 662 O O . PRO A 1 86 ? 30.963 -2.473 -36.357 1.00 63.69 86 PRO A O 1
ATOM 665 N N . ALA A 1 87 ? 31.039 -1.090 -38.122 1.00 60.38 87 ALA A N 1
ATOM 666 C CA . ALA A 1 87 ? 29.970 -1.772 -38.845 1.00 60.38 87 ALA A CA 1
ATOM 667 C C . ALA A 1 87 ? 30.389 -3.228 -39.127 1.00 60.38 87 ALA 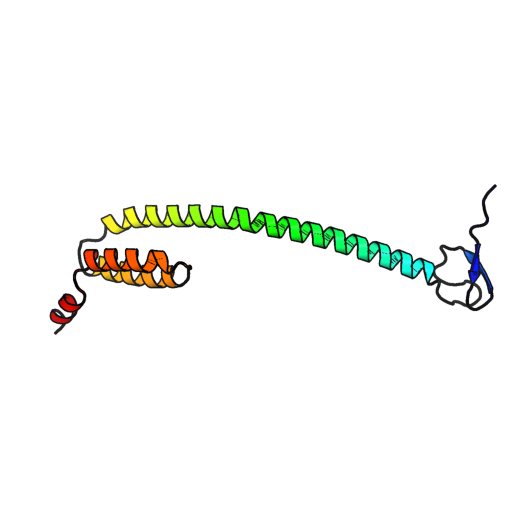A C 1
ATOM 669 O O . ALA A 1 87 ? 31.438 -3.459 -39.722 1.00 60.38 87 ALA A O 1
ATOM 670 N N . GLY A 1 88 ? 29.601 -4.199 -38.655 1.00 66.19 88 GLY A N 1
ATOM 671 C CA . GLY A 1 88 ? 29.926 -5.624 -38.751 1.00 66.19 88 GLY A CA 1
ATOM 672 C C . GLY A 1 88 ? 29.300 -6.458 -37.630 1.00 66.19 88 GLY A C 1
ATOM 673 O O . GLY A 1 88 ? 28.354 -6.021 -36.971 1.00 66.19 88 GLY A O 1
ATOM 674 N N . ALA A 1 89 ? 29.848 -7.654 -37.394 1.00 58.81 89 ALA A N 1
ATOM 675 C CA . ALA A 1 89 ? 29.289 -8.672 -36.494 1.00 58.81 89 ALA A CA 1
ATOM 676 C C . ALA A 1 89 ? 28.982 -8.170 -35.065 1.00 58.81 89 ALA A C 1
ATOM 678 O O . ALA A 1 89 ? 27.961 -8.546 -34.491 1.00 58.81 89 ALA A O 1
ATOM 679 N N . GLY A 1 90 ? 29.794 -7.252 -34.523 1.00 64.38 90 GLY A N 1
ATOM 680 C CA . GLY A 1 90 ? 29.590 -6.690 -33.180 1.00 64.38 90 GLY A CA 1
ATOM 681 C C . GLY A 1 90 ? 28.307 -5.861 -33.026 1.00 64.38 90 GLY A C 1
ATOM 682 O O . GLY A 1 90 ? 27.734 -5.810 -31.942 1.00 64.38 90 GLY A O 1
ATOM 683 N N . ARG A 1 91 ? 27.803 -5.252 -34.109 1.00 65.75 91 ARG A N 1
ATOM 684 C CA . ARG A 1 91 ? 26.556 -4.469 -34.077 1.00 65.75 91 ARG A CA 1
ATOM 685 C C . ARG A 1 91 ? 25.314 -5.373 -34.061 1.00 65.75 91 ARG A C 1
ATOM 687 O O . ARG A 1 91 ? 24.295 -4.998 -33.486 1.00 65.75 91 ARG A O 1
ATOM 694 N N . CYS A 1 92 ? 25.416 -6.574 -34.634 1.00 68.50 92 CYS A N 1
ATOM 695 C CA . CYS A 1 92 ? 24.323 -7.546 -34.666 1.00 68.50 92 CYS A CA 1
ATOM 696 C C . CYS A 1 92 ? 24.164 -8.302 -33.350 1.00 68.50 92 CYS A C 1
ATOM 698 O O . CYS A 1 92 ? 23.031 -8.481 -32.898 1.00 68.50 92 CYS A O 1
ATOM 700 N N . ASP A 1 93 ? 25.268 -8.672 -32.701 1.00 71.38 93 ASP A N 1
ATOM 701 C CA . ASP A 1 93 ? 25.219 -9.370 -31.412 1.00 71.38 93 ASP A CA 1
ATOM 702 C C . ASP A 1 93 ? 24.654 -8.465 -30.305 1.00 71.38 93 ASP A C 1
ATOM 704 O O . ASP A 1 93 ? 23.782 -8.864 -29.531 1.00 71.38 93 ASP A O 1
ATOM 708 N N . LEU A 1 94 ? 25.035 -7.183 -30.329 1.00 70.31 94 LEU A N 1
ATOM 709 C CA . LEU A 1 94 ? 24.466 -6.167 -29.448 1.00 70.31 94 LEU A CA 1
ATOM 710 C C . LEU A 1 94 ? 22.964 -5.960 -29.691 1.00 70.31 94 LEU A C 1
ATOM 712 O O . LEU A 1 94 ? 22.197 -5.855 -28.734 1.00 70.31 94 LEU A O 1
ATOM 716 N N . SER A 1 95 ? 22.523 -5.957 -30.957 1.00 69.06 95 SER A N 1
ATOM 717 C CA . SER A 1 95 ? 21.097 -5.824 -31.279 1.00 69.06 95 SER A CA 1
ATOM 718 C C . SER A 1 95 ? 20.266 -6.988 -30.731 1.00 69.06 95 SER A C 1
ATOM 720 O O . SER A 1 95 ? 19.178 -6.781 -30.198 1.00 69.06 95 SER A O 1
ATOM 722 N N . ARG A 1 96 ? 20.813 -8.209 -30.789 1.00 69.38 96 ARG A N 1
ATOM 723 C CA . ARG A 1 96 ? 20.158 -9.424 -30.298 1.00 69.38 96 ARG A CA 1
ATOM 724 C C . ARG A 1 96 ? 20.103 -9.448 -28.769 1.00 69.38 96 ARG A C 1
ATOM 726 O O . ARG A 1 96 ? 19.097 -9.868 -28.201 1.00 69.38 96 ARG A O 1
ATOM 733 N N . HIS A 1 97 ? 21.147 -8.953 -28.102 1.00 72.00 97 HIS A N 1
ATOM 734 C CA . HIS A 1 97 ? 21.152 -8.805 -26.648 1.00 72.00 97 HIS A CA 1
ATOM 735 C C . HIS A 1 97 ? 20.091 -7.795 -26.178 1.00 72.00 97 HIS A C 1
ATOM 737 O O . HIS A 1 97 ? 19.311 -8.097 -25.275 1.00 72.00 97 HIS A O 1
ATOM 743 N N . LEU A 1 98 ? 19.972 -6.648 -26.852 1.00 68.38 98 LEU A N 1
ATOM 744 C CA . LEU A 1 98 ? 18.927 -5.659 -26.565 1.00 68.38 98 LEU A CA 1
ATOM 745 C C . LEU A 1 98 ? 17.516 -6.178 -26.824 1.00 68.38 98 LEU A C 1
ATOM 747 O O . LEU A 1 98 ? 16.614 -5.861 -26.054 1.00 68.38 98 LEU A O 1
ATOM 751 N N . GLU A 1 99 ? 17.322 -7.012 -27.848 1.00 67.25 99 GLU A N 1
ATOM 752 C CA . GLU A 1 99 ? 16.027 -7.646 -28.096 1.00 67.25 99 GLU A CA 1
ATOM 753 C C . GLU A 1 99 ? 15.580 -8.503 -26.900 1.00 67.25 99 GLU A C 1
ATOM 755 O O . GLU A 1 99 ? 14.402 -8.480 -26.547 1.00 67.25 99 GLU A O 1
ATOM 760 N N . SER A 1 100 ? 16.503 -9.223 -26.242 1.00 69.56 100 SER A N 1
ATOM 761 C CA . SER A 1 100 ? 16.169 -10.014 -25.046 1.00 69.56 100 SER A CA 1
ATOM 762 C C . SER A 1 100 ? 15.713 -9.144 -23.873 1.00 69.56 100 SER A C 1
ATOM 764 O O . SER A 1 100 ? 14.715 -9.477 -23.241 1.00 69.56 100 SER A O 1
ATOM 766 N N . ILE A 1 101 ? 16.360 -7.993 -23.661 1.00 68.06 101 ILE A N 1
ATOM 767 C CA . ILE A 1 101 ? 16.007 -7.036 -22.602 1.00 68.06 101 ILE A CA 1
ATOM 768 C C . ILE A 1 101 ? 14.652 -6.376 -22.901 1.00 68.06 101 ILE A C 1
ATOM 770 O O . ILE A 1 101 ? 13.793 -6.275 -22.029 1.00 68.06 101 ILE A O 1
ATOM 774 N N . TYR A 1 102 ? 14.409 -5.977 -24.152 1.00 62.53 102 TYR A N 1
ATOM 775 C CA . TYR A 1 102 ? 13.143 -5.357 -24.560 1.00 62.53 102 TYR A CA 1
ATOM 776 C C . TYR A 1 102 ? 11.951 -6.318 -24.525 1.00 62.53 102 TYR A C 1
ATOM 778 O O . TYR A 1 102 ? 10.818 -5.886 -24.314 1.00 62.53 102 TYR A O 1
ATOM 786 N N . ARG A 1 103 ? 12.181 -7.622 -24.719 1.00 64.50 103 ARG A N 1
ATOM 787 C CA . ARG A 1 103 ? 11.122 -8.639 -24.665 1.00 64.50 103 ARG A CA 1
ATOM 788 C C . ARG A 1 103 ? 10.496 -8.754 -23.268 1.00 64.50 103 ARG A C 1
ATOM 790 O O . ARG A 1 103 ? 9.356 -9.194 -23.169 1.00 64.50 103 ARG A O 1
ATOM 797 N N . GLU A 1 104 ? 11.205 -8.318 -22.229 1.00 60.66 104 GLU A N 1
ATOM 798 C CA . GLU A 1 104 ? 10.764 -8.359 -20.831 1.00 60.66 104 GLU A CA 1
ATOM 799 C C . GLU A 1 104 ? 9.994 -7.09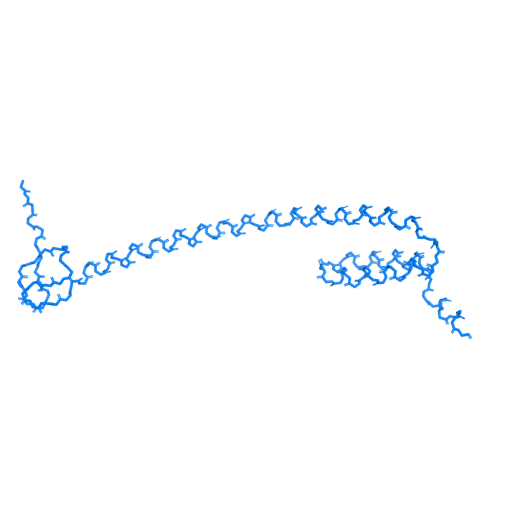3 -20.395 1.00 60.66 104 GLU A C 1
ATOM 801 O O . GLU A 1 104 ? 9.221 -7.146 -19.444 1.00 60.66 104 GLU A O 1
ATOM 806 N N . ILE A 1 105 ? 10.133 -5.967 -21.114 1.00 61.97 105 ILE A N 1
ATOM 807 C CA . ILE A 1 105 ? 9.676 -4.631 -20.660 1.00 61.97 105 ILE A CA 1
ATOM 808 C C . ILE A 1 105 ? 8.341 -4.173 -21.302 1.00 61.97 105 ILE A C 1
ATOM 810 O O . ILE A 1 105 ? 7.878 -3.072 -21.046 1.00 61.97 105 ILE A O 1
ATOM 814 N N . HIS A 1 106 ? 7.634 -5.044 -22.030 1.00 61.19 106 HIS A N 1
ATOM 815 C CA . HIS A 1 106 ? 6.257 -4.803 -22.509 1.00 61.19 106 HIS A CA 1
ATOM 816 C C . HIS A 1 106 ? 6.070 -3.622 -23.490 1.00 61.19 106 HIS A C 1
ATOM 818 O O . HIS A 1 106 ? 5.751 -2.509 -23.094 1.00 61.19 106 HIS A O 1
ATOM 824 N N . ASP A 1 107 ? 6.139 -3.907 -24.798 1.00 63.75 107 ASP A N 1
ATOM 825 C CA . ASP A 1 107 ? 5.227 -3.316 -25.798 1.00 63.75 107 ASP A CA 1
ATOM 826 C C . ASP A 1 107 ? 5.365 -4.055 -27.142 1.00 63.75 107 ASP A C 1
ATOM 828 O O . ASP A 1 107 ? 6.400 -3.981 -27.814 1.00 63.75 107 ASP A O 1
ATOM 832 N N . ASP A 1 108 ? 4.340 -4.807 -27.554 1.00 65.56 108 ASP A N 1
ATOM 833 C CA . ASP A 1 108 ? 4.392 -5.581 -28.805 1.00 65.56 108 ASP A CA 1
ATOM 834 C C . ASP A 1 108 ? 4.415 -4.668 -30.048 1.00 65.56 108 ASP A C 1
ATOM 836 O O . ASP A 1 108 ? 5.010 -5.029 -31.063 1.00 65.56 108 ASP A O 1
ATOM 840 N N . ALA A 1 109 ? 3.867 -3.449 -29.950 1.00 61.16 109 ALA A N 1
ATOM 841 C CA . ALA A 1 109 ? 3.806 -2.484 -31.051 1.00 61.16 109 ALA A CA 1
ATOM 842 C C . ALA A 1 109 ? 5.186 -1.928 -31.453 1.00 61.16 109 ALA A C 1
ATOM 844 O O . ALA A 1 109 ? 5.484 -1.800 -32.640 1.00 61.16 109 ALA A O 1
ATOM 845 N N . LYS A 1 110 ? 6.078 -1.659 -30.488 1.00 66.00 110 LYS A N 1
ATOM 846 C CA . LYS A 1 110 ? 7.451 -1.199 -30.785 1.00 66.00 110 LYS A CA 1
ATOM 847 C C . LYS A 1 110 ? 8.362 -2.318 -31.293 1.00 66.00 110 LYS A C 1
ATOM 849 O O . LYS A 1 110 ? 9.414 -2.046 -31.872 1.00 66.00 110 LYS A O 1
ATOM 854 N N . ARG A 1 111 ? 7.967 -3.581 -31.110 1.00 66.12 111 ARG A N 1
ATOM 855 C CA . ARG A 1 111 ? 8.772 -4.745 -31.495 1.00 66.12 111 ARG A CA 1
ATOM 856 C C . ARG A 1 111 ? 8.948 -4.856 -33.009 1.00 66.12 111 ARG A C 1
ATOM 858 O O . ARG A 1 111 ? 10.029 -5.219 -33.467 1.00 66.12 111 ARG A O 1
ATOM 865 N N . GLU A 1 112 ? 7.912 -4.556 -33.787 1.00 68.88 112 GLU A N 1
ATOM 866 C CA . GLU A 1 112 ? 7.963 -4.667 -35.251 1.00 68.88 112 GLU A CA 1
ATOM 867 C C . GLU A 1 112 ? 8.842 -3.585 -35.882 1.00 68.88 112 GLU A C 1
ATOM 869 O O . GLU A 1 112 ? 9.683 -3.893 -36.730 1.00 68.88 112 GLU A O 1
ATOM 874 N N . GLU A 1 113 ? 8.729 -2.343 -35.406 1.00 68.88 113 GLU A N 1
ATOM 875 C CA . GLU A 1 113 ? 9.582 -1.235 -35.847 1.00 68.88 113 GLU A CA 1
ATOM 876 C C . GLU A 1 113 ? 11.060 -1.517 -35.539 1.00 68.88 113 GLU A C 1
ATOM 878 O O . GLU A 1 113 ? 11.937 -1.329 -36.390 1.00 68.88 113 GLU A O 1
ATOM 883 N N . TRP A 1 114 ? 11.341 -2.055 -34.348 1.00 66.50 114 TRP A N 1
ATOM 884 C CA . TRP A 1 114 ? 12.703 -2.399 -33.955 1.00 66.50 114 TRP A CA 1
ATOM 885 C C . TRP A 1 114 ? 13.275 -3.552 -34.786 1.00 66.50 114 TRP A C 1
ATOM 887 O O . TRP A 1 114 ? 14.404 -3.452 -35.265 1.00 66.50 114 TRP A O 1
ATOM 897 N N . ARG A 1 115 ? 12.489 -4.608 -35.053 1.00 70.69 115 ARG A N 1
ATOM 898 C CA . ARG A 1 115 ? 12.890 -5.699 -35.964 1.00 70.69 115 ARG A CA 1
ATOM 899 C C . ARG A 1 115 ? 13.203 -5.183 -37.367 1.00 70.69 115 ARG A C 1
ATOM 901 O O . ARG A 1 115 ? 14.209 -5.585 -37.949 1.00 70.69 115 ARG A O 1
ATOM 908 N N . ALA A 1 116 ? 12.393 -4.266 -37.894 1.00 73.19 116 ALA A N 1
ATOM 909 C CA . ALA A 1 116 ? 12.614 -3.669 -39.210 1.00 73.19 116 ALA A CA 1
ATOM 910 C C . ALA A 1 116 ? 13.887 -2.802 -39.268 1.00 73.19 116 ALA A C 1
ATOM 912 O O . ALA A 1 116 ? 14.552 -2.740 -40.306 1.00 73.19 116 ALA A O 1
ATOM 913 N N . ASN A 1 117 ? 14.247 -2.127 -38.172 1.00 70.62 117 ASN A N 1
ATOM 914 C CA . ASN A 1 117 ? 15.495 -1.362 -38.061 1.00 70.62 117 ASN A CA 1
ATOM 915 C C . ASN A 1 117 ? 16.721 -2.271 -37.867 1.00 70.62 117 ASN A C 1
ATOM 917 O O . ASN A 1 117 ? 17.746 -2.056 -38.514 1.00 70.62 117 ASN A O 1
ATOM 921 N N . ALA A 1 118 ? 16.612 -3.313 -37.040 1.00 67.06 118 ALA A N 1
ATOM 922 C CA . ALA A 1 118 ? 17.678 -4.289 -36.816 1.00 67.06 118 ALA A CA 1
ATOM 923 C C . ALA A 1 118 ? 18.014 -5.073 -38.097 1.00 67.06 118 ALA A C 1
ATOM 925 O O . ALA A 1 118 ? 19.187 -5.205 -38.446 1.00 67.06 118 ALA A O 1
ATOM 926 N N . ALA A 1 119 ? 17.000 -5.502 -38.857 1.00 69.75 119 ALA A N 1
ATOM 927 C CA . ALA A 1 119 ? 17.189 -6.161 -40.151 1.00 69.75 119 ALA A CA 1
ATOM 928 C C . ALA A 1 119 ? 17.927 -5.260 -41.161 1.00 69.75 119 ALA A C 1
ATOM 930 O O . ALA A 1 119 ? 18.827 -5.717 -41.864 1.00 69.75 119 ALA A O 1
ATOM 931 N N . ARG A 1 120 ? 17.615 -3.955 -41.185 1.00 69.81 120 ARG A N 1
ATOM 932 C CA . ARG A 1 120 ? 18.337 -2.971 -42.012 1.00 69.81 120 ARG A CA 1
ATOM 933 C C . ARG A 1 120 ? 19.785 -2.767 -41.564 1.00 69.81 120 ARG A C 1
ATOM 935 O O . ARG A 1 120 ? 20.655 -2.590 -42.409 1.00 69.81 120 ARG A O 1
ATOM 942 N N . ALA A 1 121 ? 20.048 -2.785 -40.258 1.00 65.38 121 ALA A N 1
ATOM 943 C CA . ALA A 1 121 ? 21.386 -2.576 -39.708 1.00 65.38 121 ALA A CA 1
ATOM 944 C C . ALA A 1 121 ? 22.319 -3.786 -39.897 1.00 65.38 121 ALA A C 1
ATOM 946 O O . ALA A 1 121 ? 23.530 -3.600 -40.022 1.00 65.38 121 ALA A O 1
ATOM 947 N N . CYS A 1 122 ? 21.768 -5.001 -39.915 1.00 64.88 122 CYS A N 1
ATOM 948 C CA . CYS A 1 122 ? 22.531 -6.247 -40.018 1.00 64.88 122 CYS A CA 1
ATOM 949 C C . CYS A 1 122 ? 22.639 -6.821 -41.434 1.00 64.88 122 CYS A C 1
ATOM 951 O O . CYS A 1 122 ? 23.452 -7.722 -41.658 1.00 64.88 122 CYS A O 1
ATOM 953 N N . GLY A 1 123 ? 21.850 -6.306 -42.381 1.00 62.66 123 GLY A N 1
ATOM 954 C CA . GLY A 1 123 ? 21.618 -6.998 -43.643 1.00 62.66 123 GLY A CA 1
ATOM 955 C C . GLY A 1 123 ? 20.795 -8.269 -43.420 1.00 62.66 123 GLY A C 1
ATOM 956 O O . GLY A 1 123 ? 20.681 -8.776 -42.303 1.00 62.66 123 GLY A O 1
ATOM 957 N N . ASP A 1 124 ? 20.176 -8.762 -44.486 1.00 57.34 124 ASP A N 1
ATOM 958 C CA . ASP A 1 124 ? 19.282 -9.918 -44.445 1.00 57.34 124 ASP A CA 1
ATOM 959 C C . ASP A 1 124 ? 19.974 -11.111 -43.738 1.00 57.34 124 ASP A C 1
ATOM 961 O O . ASP A 1 124 ? 21.051 -11.524 -44.183 1.00 57.34 124 ASP A O 1
ATOM 965 N N . PRO A 1 125 ? 19.441 -11.667 -42.628 1.00 53.12 125 PRO A N 1
ATOM 966 C CA . PRO A 1 125 ? 20.106 -12.737 -41.871 1.00 53.12 125 PRO A CA 1
ATOM 967 C C . PRO A 1 125 ? 20.345 -14.007 -42.704 1.00 53.12 125 PRO A C 1
ATOM 969 O O . PRO A 1 125 ? 21.233 -14.798 -42.381 1.00 53.12 125 PRO A O 1
ATOM 972 N N . SER A 1 126 ? 19.609 -14.165 -43.808 1.00 54.91 126 SER A N 1
ATOM 973 C CA . SER A 1 126 ? 19.825 -15.198 -44.826 1.00 54.91 126 SER A CA 1
ATOM 974 C C . SER A 1 126 ? 21.192 -15.094 -45.524 1.00 54.91 126 SER A C 1
ATOM 976 O O . SER A 1 126 ? 21.733 -16.102 -45.970 1.00 54.91 126 SER A O 1
ATOM 978 N N . SER A 1 127 ? 21.796 -13.902 -45.565 1.00 52.31 127 SER A N 1
ATOM 979 C CA . SER A 1 127 ? 23.115 -13.668 -46.167 1.00 52.31 127 SER A CA 1
ATOM 980 C C . SER A 1 127 ? 24.289 -13.991 -45.235 1.00 52.31 127 SER A C 1
ATOM 982 O O . SER A 1 127 ? 25.379 -14.292 -45.713 1.00 52.31 127 SER A O 1
ATOM 984 N N . GLN A 1 128 ? 24.091 -13.983 -43.910 1.00 51.97 128 GLN A N 1
ATOM 985 C CA . GLN A 1 128 ? 25.169 -14.262 -42.949 1.00 51.97 128 GLN A CA 1
ATOM 986 C C . GLN A 1 128 ? 25.382 -15.762 -42.698 1.00 51.97 128 GLN A C 1
ATOM 988 O O . GLN A 1 128 ? 26.504 -16.173 -42.413 1.00 51.97 128 GLN A O 1
ATOM 993 N N . GLN A 1 129 ? 24.349 -16.597 -42.865 1.00 52.09 129 GLN A N 1
ATOM 994 C CA . GLN A 1 129 ? 24.507 -18.060 -42.835 1.00 52.09 129 GLN A CA 1
ATOM 995 C C . GLN A 1 129 ? 25.317 -18.603 -44.023 1.00 52.09 129 GLN A C 1
ATOM 997 O O . GLN A 1 129 ? 25.902 -19.674 -43.907 1.00 52.09 129 GLN A O 1
ATOM 1002 N N . ALA A 1 130 ? 25.406 -17.860 -45.131 1.00 47.72 130 ALA A N 1
ATOM 1003 C CA . ALA A 1 130 ? 26.198 -18.252 -46.296 1.00 47.72 130 ALA A CA 1
ATOM 1004 C C . ALA A 1 130 ? 27.717 -18.054 -46.113 1.00 47.72 130 ALA A C 1
ATOM 1006 O O . ALA A 1 130 ? 28.490 -18.643 -46.858 1.00 47.72 130 ALA A O 1
ATOM 1007 N N . SER A 1 131 ? 28.149 -17.259 -45.127 1.00 50.34 131 SER A N 1
ATOM 1008 C CA . SER A 1 131 ? 29.570 -16.948 -44.880 1.00 50.34 131 SER A CA 1
ATOM 1009 C C . SER A 1 131 ? 30.194 -17.765 -43.740 1.00 50.34 131 SER A C 1
ATOM 1011 O O . SER A 1 131 ? 31.354 -17.545 -43.399 1.00 50.34 131 SER A O 1
ATOM 1013 N N . ALA A 1 132 ? 29.419 -18.653 -43.108 1.00 48.50 132 ALA A N 1
ATOM 1014 C CA . ALA A 1 132 ? 29.852 -19.500 -41.991 1.00 48.50 132 ALA A CA 1
ATOM 1015 C C . ALA A 1 132 ? 30.009 -20.989 -42.375 1.00 48.50 132 ALA A C 1
ATOM 1017 O O . ALA A 1 132 ? 30.195 -21.828 -41.492 1.00 48.50 132 ALA A O 1
ATOM 1018 N N . LEU A 1 133 ? 29.925 -21.300 -43.674 1.00 43.41 133 LEU A N 1
ATOM 1019 C CA . LEU A 1 133 ? 30.265 -22.584 -44.297 1.00 43.41 133 LEU A CA 1
ATOM 1020 C C . LEU A 1 133 ? 31.522 -22.403 -45.152 1.00 43.41 133 LEU A C 1
ATOM 1022 O O . LEU A 1 133 ? 32.359 -23.330 -45.139 1.00 43.41 133 LEU A O 1
#

Organism: NCBI:txid1706195

pLDDT: mean 76.2, std 13.85, range [39.66, 96.25]

Sequence (133 aa):
MQKSMLMNCAACTNPMSRRATSCPACGHPNSTVMWQALGVLALGALLLFSLVWWRAAAWDADYERGMRSVAESIERDYAIESRKIPAGAGRCDLSRHLESIYREIHDDAKREEWRANAARACGDPSSQQASAL

Radius of gyration: 35.5 Å; chains: 1; bounding box: 61×40×89 Å

Foldseek 3Di:
DPPPQWDADPPPRDTDHLCDQADPVPRHGRVSNVVVVVVVVVVVVVVVVVVVVVVVVVVVVVVVVVVVVVVVVVVVVCVVVLVVDPQDDVNLVVLVVVLVVVVPVDDPVVNVVSVVVSCVSHPHVVVVVVVVD